Protein AF-A0A2H4VIT6-F1 (afdb_monomer_lite)

Structure (mmCIF, N/CA/C/O backbone):
data_AF-A0A2H4VIT6-F1
#
_entry.id   AF-A0A2H4VIT6-F1
#
loop_
_atom_site.group_PDB
_atom_site.id
_atom_site.type_symbol
_atom_site.label_atom_id
_atom_site.label_alt_id
_atom_site.label_comp_id
_atom_site.label_asym_id
_atom_site.label_entity_id
_atom_site.label_seq_id
_atom_site.pdbx_PDB_ins_code
_atom_site.Cartn_x
_atom_site.Cartn_y
_atom_site.Cartn_z
_atom_site.occupancy
_atom_site.B_iso_or_equiv
_atom_site.auth_seq_id
_atom_site.auth_comp_id
_atom_site.auth_asym_id
_atom_site.auth_atom_id
_atom_site.pdbx_PDB_model_num
ATOM 1 N N . MET A 1 1 ? -53.693 -27.411 54.372 1.00 51.56 1 MET A N 1
ATOM 2 C CA . MET A 1 1 ? -52.896 -26.170 54.473 1.00 51.56 1 MET A CA 1
ATOM 3 C C . MET A 1 1 ? -52.831 -25.568 53.076 1.00 51.56 1 MET A C 1
ATOM 5 O O . MET A 1 1 ? -52.203 -26.162 52.213 1.00 51.56 1 MET A O 1
ATOM 9 N N . ALA A 1 2 ? -53.595 -24.510 52.802 1.00 66.25 2 ALA A N 1
ATOM 10 C CA . ALA A 1 2 ? -53.656 -23.902 51.472 1.00 66.25 2 ALA A CA 1
ATOM 11 C C . ALA A 1 2 ? -52.523 -22.877 51.336 1.00 66.25 2 ALA A C 1
ATOM 13 O O . ALA A 1 2 ? -52.378 -22.007 52.192 1.00 66.25 2 ALA A O 1
ATOM 14 N N . ILE A 1 3 ? -51.692 -23.014 50.302 1.00 66.56 3 ILE A N 1
ATOM 15 C CA . ILE A 1 3 ? -50.608 -22.068 50.027 1.00 66.56 3 ILE A CA 1
ATOM 16 C C . ILE A 1 3 ? -51.229 -20.776 49.488 1.00 66.56 3 ILE A C 1
ATOM 18 O O . ILE A 1 3 ? -51.881 -20.780 48.446 1.00 66.56 3 ILE A O 1
ATOM 22 N N . ASP A 1 4 ? -51.023 -19.673 50.206 1.00 70.62 4 ASP A N 1
ATOM 23 C CA . ASP A 1 4 ? -51.484 -18.340 49.817 1.00 70.62 4 ASP A CA 1
ATOM 24 C C . ASP A 1 4 ? -50.581 -17.763 48.713 1.00 70.62 4 ASP A C 1
ATOM 26 O O . ASP A 1 4 ? -49.530 -17.160 48.955 1.00 70.62 4 ASP A O 1
ATOM 30 N N . THR A 1 5 ? -50.997 -17.974 47.467 1.00 72.56 5 THR A N 1
ATOM 31 C CA . THR A 1 5 ? -50.285 -17.545 46.256 1.00 72.56 5 THR A CA 1
ATOM 32 C C . THR A 1 5 ? -50.378 -16.036 45.994 1.00 72.56 5 THR A C 1
ATOM 34 O O . THR A 1 5 ? -49.563 -15.495 45.238 1.00 72.56 5 THR A O 1
ATOM 37 N N . ASN A 1 6 ? -51.304 -15.319 46.645 1.00 71.62 6 ASN A N 1
ATOM 38 C CA . ASN A 1 6 ? -51.462 -13.871 46.473 1.00 71.62 6 ASN A CA 1
ATOM 39 C C . ASN A 1 6 ? -50.322 -13.099 47.145 1.00 71.62 6 ASN A C 1
AT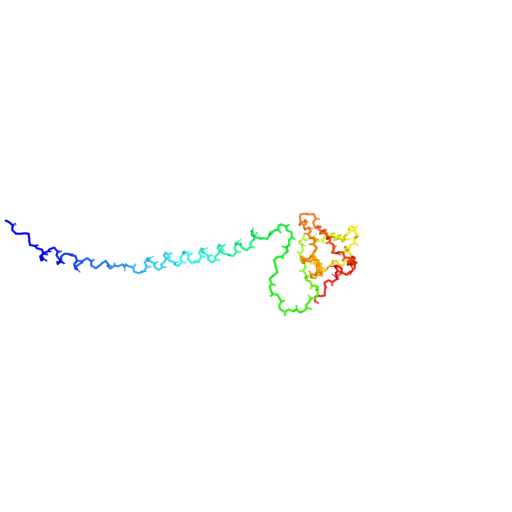OM 41 O O . ASN A 1 6 ? -49.776 -12.157 46.562 1.00 71.62 6 ASN A O 1
ATOM 45 N N . SER A 1 7 ? -49.901 -13.549 48.328 1.00 68.44 7 SER A N 1
ATOM 46 C CA . SER A 1 7 ? -48.767 -12.967 49.055 1.00 68.44 7 SER A CA 1
ATOM 47 C C . SER A 1 7 ? -47.441 -13.087 48.280 1.00 68.44 7 SER A C 1
ATOM 49 O O . SER A 1 7 ? -46.630 -12.154 48.262 1.00 68.44 7 SER A O 1
ATOM 51 N N . TYR A 1 8 ? -47.249 -14.196 47.556 1.00 68.75 8 TYR A N 1
ATOM 52 C CA . TYR A 1 8 ? -46.086 -14.427 46.696 1.00 68.75 8 TYR A CA 1
ATOM 53 C C . TYR A 1 8 ? -46.090 -13.518 45.463 1.00 68.75 8 TYR A C 1
ATOM 55 O O . TYR A 1 8 ? -45.076 -12.890 45.153 1.00 68.75 8 TYR A O 1
ATOM 63 N N . ARG A 1 9 ? -47.240 -13.367 44.794 1.00 70.75 9 ARG A N 1
ATOM 64 C CA . ARG A 1 9 ? -47.365 -12.501 43.609 1.00 70.75 9 ARG A CA 1
ATOM 65 C C . ARG A 1 9 ? -47.118 -11.023 43.937 1.00 70.75 9 ARG A C 1
ATOM 67 O O . ARG A 1 9 ? -46.504 -10.306 43.146 1.00 70.75 9 ARG A O 1
ATOM 74 N N . MET A 1 10 ? -47.538 -10.581 45.125 1.00 66.94 10 MET A N 1
ATOM 75 C CA . MET A 1 10 ? -47.322 -9.214 45.613 1.00 66.94 10 MET A CA 1
ATOM 76 C C . MET A 1 10 ? -45.828 -8.917 45.861 1.00 66.94 10 MET A C 1
ATOM 78 O O . MET A 1 10 ? -45.360 -7.823 45.541 1.00 66.94 10 MET A O 1
ATOM 82 N N . LYS A 1 11 ? -45.050 -9.901 46.348 1.00 65.25 11 LYS A N 1
ATOM 83 C CA . LYS A 1 11 ? -43.593 -9.765 46.559 1.00 65.25 11 LYS A CA 1
ATOM 84 C C . LYS A 1 11 ? -42.798 -9.638 45.256 1.00 65.25 11 LYS A C 1
ATOM 86 O O . LYS A 1 11 ? -41.815 -8.901 45.233 1.00 65.25 11 LYS A O 1
ATOM 91 N N . LEU A 1 12 ? -43.211 -10.309 44.175 1.00 66.25 12 LEU A N 1
ATOM 92 C CA . LEU A 1 12 ? -42.548 -10.169 42.869 1.00 66.25 12 LEU A CA 1
ATOM 93 C C . LEU A 1 12 ? -42.839 -8.816 42.206 1.00 66.25 12 LEU A C 1
ATOM 95 O O . LEU A 1 12 ? -41.944 -8.238 41.595 1.00 66.25 12 LEU A O 1
ATOM 99 N N . ARG A 1 13 ? -44.052 -8.272 42.367 1.00 65.44 13 ARG A N 1
ATOM 100 C CA . ARG A 1 13 ? -44.432 -6.991 41.747 1.00 65.44 13 ARG A CA 1
ATOM 101 C C . ARG A 1 13 ? -43.666 -5.788 42.316 1.00 65.44 13 ARG A C 1
ATOM 103 O O . ARG A 1 13 ? -43.440 -4.826 41.593 1.00 65.44 13 ARG A O 1
ATOM 110 N N . ASN A 1 14 ? -43.208 -5.869 43.566 1.00 61.00 14 ASN A N 1
ATOM 111 C CA . ASN A 1 14 ? -42.371 -4.838 44.194 1.00 61.00 14 ASN A CA 1
ATOM 112 C C . ASN A 1 14 ? -40.866 -4.986 43.901 1.00 61.00 14 ASN A C 1
ATOM 114 O O . ASN A 1 14 ? -40.091 -4.111 44.278 1.00 61.00 14 ASN A O 1
ATOM 118 N N . ARG A 1 15 ? -40.437 -6.050 43.206 1.00 59.31 15 ARG A N 1
ATOM 119 C CA . ARG A 1 15 ? -39.063 -6.208 42.695 1.00 59.31 15 ARG A CA 1
ATOM 120 C C . ARG A 1 15 ? -38.948 -5.742 41.244 1.00 59.31 15 ARG A C 1
ATOM 122 O O . ARG A 1 15 ? -38.305 -6.394 40.427 1.00 59.31 15 ARG A O 1
ATOM 129 N N . GLN A 1 16 ? -39.560 -4.610 40.904 1.00 61.25 16 GLN A N 1
ATOM 130 C CA . GLN A 1 16 ? -39.151 -3.902 39.695 1.00 61.25 16 GLN A CA 1
ATOM 131 C C . GLN A 1 16 ? -37.718 -3.428 39.930 1.00 61.25 16 GLN A C 1
ATOM 133 O O . GLN A 1 16 ? -37.486 -2.484 40.684 1.00 61.25 16 GLN A O 1
ATOM 138 N N . ALA A 1 17 ? -36.759 -4.158 39.363 1.00 65.38 17 ALA A N 1
ATOM 139 C CA . ALA A 1 17 ? -35.347 -3.832 39.425 1.00 65.38 17 ALA A CA 1
ATOM 140 C C . ALA A 1 17 ? -35.150 -2.451 38.790 1.00 65.38 17 ALA A C 1
ATOM 142 O O . ALA A 1 17 ? -35.119 -2.306 37.569 1.00 65.38 17 ALA A O 1
ATOM 143 N N . ARG A 1 18 ? -35.084 -1.415 39.629 1.00 69.81 18 ARG A N 1
ATOM 144 C CA . ARG A 1 18 ? -34.704 -0.071 39.207 1.00 69.81 18 ARG A CA 1
ATOM 145 C C . ARG A 1 18 ? -33.209 -0.117 38.928 1.00 69.81 18 ARG A C 1
ATOM 147 O O . ARG A 1 18 ? -32.398 -0.008 39.840 1.00 69.81 18 ARG A O 1
ATOM 154 N N . VAL A 1 19 ? -32.857 -0.386 37.677 1.00 72.56 19 VAL A N 1
ATOM 155 C CA . VAL A 1 19 ? -31.477 -0.296 37.208 1.00 72.56 19 VAL A CA 1
ATOM 156 C C . VAL A 1 19 ? -31.061 1.171 37.203 1.00 72.56 19 VAL A C 1
ATOM 158 O O . VAL A 1 19 ? -31.733 2.019 36.617 1.00 72.56 19 VAL A O 1
ATOM 161 N N . ASN A 1 20 ? -29.957 1.478 37.879 1.00 78.06 20 ASN A N 1
ATOM 162 C CA . ASN A 1 20 ? -29.367 2.807 37.827 1.00 78.06 20 ASN A CA 1
ATOM 163 C C . ASN A 1 20 ? -28.724 2.983 36.447 1.00 78.06 20 ASN A C 1
ATOM 165 O O . ASN A 1 20 ? -27.757 2.298 36.122 1.00 78.06 20 ASN A O 1
ATOM 169 N N . LEU A 1 21 ? -29.271 3.887 35.631 1.00 80.31 21 LEU A N 1
ATOM 170 C CA . LEU A 1 21 ? -28.762 4.145 34.280 1.00 80.31 21 LEU A CA 1
ATOM 171 C C . LEU A 1 21 ? -27.421 4.888 34.294 1.00 80.31 21 LEU A C 1
ATOM 173 O O . LEU A 1 21 ? -26.630 4.706 33.380 1.00 80.31 21 LEU A O 1
ATOM 177 N N . VAL A 1 22 ? -27.136 5.679 35.333 1.00 87.50 22 VAL A N 1
ATOM 178 C CA . VAL A 1 22 ? -25.910 6.494 35.406 1.00 87.50 22 VAL A CA 1
ATOM 179 C C . VAL A 1 22 ? -24.634 5.631 35.353 1.00 87.50 22 VAL A C 1
ATOM 181 O O . VAL A 1 22 ? -23.821 5.871 34.466 1.00 87.50 22 VAL A O 1
ATOM 184 N N . PRO A 1 23 ? -24.465 4.575 36.178 1.00 86.50 23 PRO A N 1
ATOM 185 C CA . PRO A 1 23 ? -23.309 3.680 36.057 1.00 86.50 23 PRO A CA 1
ATOM 186 C C . PRO A 1 23 ? -23.318 2.833 34.777 1.00 86.50 23 PRO A C 1
ATOM 188 O O . PRO A 1 23 ? -22.265 2.495 34.250 1.00 86.50 23 PRO A O 1
ATOM 191 N N . LEU A 1 24 ? -24.502 2.472 34.267 1.00 88.75 24 LEU A N 1
ATOM 192 C CA . LEU A 1 24 ? -24.630 1.655 33.056 1.00 88.75 24 LEU A CA 1
ATOM 193 C C . LEU A 1 24 ? -24.127 2.408 31.816 1.00 88.75 24 LEU A C 1
A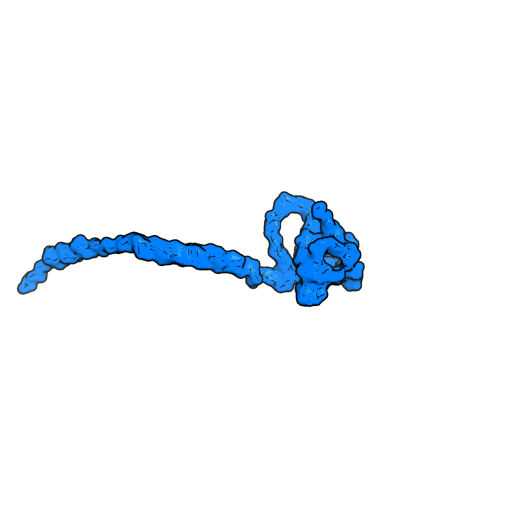TOM 195 O O . LEU A 1 24 ? -23.418 1.839 30.991 1.00 88.75 24 LEU A O 1
ATOM 199 N N . ILE A 1 25 ? -24.492 3.686 31.696 1.00 92.12 25 ILE A N 1
A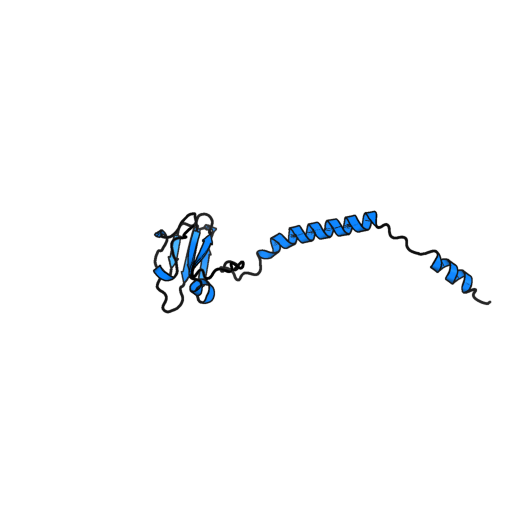TOM 200 C CA . ILE A 1 25 ? -24.073 4.545 30.586 1.00 92.12 25 ILE A CA 1
ATOM 201 C C . ILE A 1 25 ? -22.548 4.697 30.578 1.00 92.12 25 ILE A C 1
ATOM 203 O O . ILE A 1 25 ? -21.953 4.610 29.510 1.00 92.12 25 ILE A O 1
ATOM 207 N N . ASP A 1 26 ? -21.917 4.847 31.744 1.00 92.62 26 ASP A N 1
ATOM 208 C CA . ASP A 1 26 ? -20.458 4.978 31.865 1.00 92.62 26 ASP A CA 1
ATOM 209 C C . ASP A 1 26 ? -19.715 3.718 31.370 1.00 92.62 26 ASP A C 1
ATOM 211 O O . ASP A 1 26 ? -18.778 3.786 30.571 1.00 92.62 26 ASP A O 1
ATOM 215 N N . VAL A 1 27 ? -20.211 2.529 31.733 1.00 94.06 27 VAL A N 1
ATOM 216 C CA . VAL A 1 27 ? -19.660 1.249 31.249 1.00 94.06 27 VAL A CA 1
ATOM 217 C C . VAL A 1 27 ? -19.836 1.089 29.736 1.00 94.06 27 VAL A C 1
ATOM 219 O O . VAL A 1 27 ? -18.925 0.643 29.044 1.00 94.06 27 VAL A O 1
ATOM 222 N N . ILE A 1 28 ? -20.989 1.473 29.186 1.00 94.06 28 ILE A N 1
ATOM 223 C CA . ILE A 1 28 ? -21.210 1.400 27.734 1.00 94.06 28 ILE A CA 1
ATOM 224 C C . ILE A 1 28 ? -20.299 2.393 27.004 1.00 94.06 28 ILE A C 1
ATOM 226 O O . ILE A 1 28 ? -19.696 2.049 25.988 1.00 94.06 28 ILE A O 1
ATOM 230 N N . PHE A 1 29 ? -20.163 3.611 27.525 1.00 94.44 29 PHE A N 1
ATOM 231 C CA . PHE A 1 29 ? -19.353 4.659 26.913 1.00 94.44 29 PHE A CA 1
ATOM 232 C C . PHE A 1 29 ? -17.862 4.297 26.885 1.00 94.44 29 PHE A C 1
ATOM 234 O O . PHE A 1 29 ? -17.208 4.443 25.852 1.00 94.44 29 PHE A O 1
ATOM 241 N N . THR A 1 30 ? -17.342 3.739 27.979 1.00 92.38 30 THR A N 1
ATOM 242 C CA . THR A 1 30 ? -15.956 3.247 28.050 1.00 92.38 30 THR A CA 1
ATOM 243 C C . THR A 1 30 ? -15.690 2.103 27.065 1.00 92.38 30 THR A C 1
ATOM 245 O O . THR A 1 30 ? -14.657 2.115 26.394 1.00 92.38 30 THR A O 1
ATOM 248 N N . ILE A 1 31 ? -16.634 1.169 26.890 1.00 95.00 31 ILE A N 1
ATOM 249 C CA . ILE A 1 31 ? -16.532 0.102 25.877 1.00 95.00 31 ILE A CA 1
ATOM 250 C C . ILE A 1 31 ? -16.531 0.680 24.454 1.00 95.00 31 ILE A C 1
ATOM 252 O O . ILE A 1 31 ? -15.726 0.253 23.627 1.00 95.00 31 ILE A O 1
ATOM 256 N N . LEU A 1 32 ? -17.397 1.655 24.157 1.00 94.25 32 LEU A N 1
ATOM 257 C CA . LEU A 1 32 ? -17.479 2.268 22.825 1.00 94.25 32 LEU A CA 1
ATOM 258 C C . LEU A 1 32 ? -16.202 3.025 22.452 1.00 94.25 32 LEU A C 1
ATOM 260 O O . LEU A 1 32 ? -15.716 2.871 21.333 1.00 94.25 32 LEU A O 1
ATOM 264 N N . ILE A 1 33 ? -15.628 3.795 23.381 1.00 92.62 33 ILE A N 1
ATOM 265 C CA . ILE A 1 33 ? -14.336 4.459 23.159 1.00 92.62 33 ILE A CA 1
ATOM 266 C C . ILE A 1 33 ? -13.250 3.414 22.913 1.00 92.62 33 ILE A C 1
ATOM 268 O O . ILE A 1 33 ? -12.472 3.545 21.969 1.00 92.62 33 ILE A O 1
ATOM 272 N N . PHE A 1 34 ? -13.208 2.359 23.728 1.00 90.81 34 PHE A N 1
ATOM 273 C CA . PHE A 1 34 ? -12.220 1.301 23.566 1.00 90.81 34 PHE A CA 1
ATOM 274 C C . PHE A 1 34 ? -12.340 0.618 22.197 1.00 90.81 34 PHE A C 1
ATOM 276 O O . PHE A 1 34 ? -11.332 0.436 21.516 1.00 90.81 34 PHE A O 1
ATOM 283 N N . LEU A 1 35 ? -13.559 0.311 21.746 1.00 87.44 35 LEU A N 1
ATOM 284 C CA . LEU A 1 35 ? -13.815 -0.236 20.410 1.00 87.44 35 LEU A CA 1
ATOM 285 C C . LEU A 1 35 ? -13.423 0.737 19.294 1.00 87.44 35 LEU A C 1
ATOM 287 O O . LEU A 1 35 ? -12.794 0.319 18.331 1.00 87.44 35 LEU A O 1
ATOM 291 N N . MET A 1 36 ? -13.732 2.027 19.421 1.00 88.31 36 MET A N 1
ATOM 292 C CA . MET A 1 36 ? -13.352 3.037 18.427 1.00 88.31 36 MET A CA 1
ATOM 293 C C . MET A 1 36 ? -11.826 3.154 18.290 1.00 88.31 36 MET A C 1
ATOM 295 O O . MET A 1 36 ? -11.288 3.172 17.180 1.00 88.31 36 MET A O 1
ATOM 299 N N . VAL A 1 37 ? -11.119 3.195 19.422 1.00 87.94 37 VAL A N 1
ATOM 300 C CA . VAL A 1 37 ? -9.654 3.277 19.453 1.00 87.94 37 VAL A CA 1
ATOM 301 C C . VAL A 1 37 ? -9.035 1.995 18.899 1.00 87.94 37 VAL A C 1
ATOM 303 O O . VAL A 1 37 ? -8.171 2.062 18.031 1.00 87.94 37 VAL A O 1
ATOM 306 N N . THR A 1 38 ? -9.495 0.823 19.343 1.00 82.62 38 THR A N 1
ATOM 307 C CA . THR A 1 38 ? -8.947 -0.473 18.898 1.00 82.62 38 THR A CA 1
ATOM 308 C C . THR A 1 38 ? -9.294 -0.813 17.448 1.00 82.62 38 THR A C 1
ATOM 310 O O . THR A 1 38 ? -8.455 -1.377 16.748 1.00 82.62 38 THR A O 1
ATOM 313 N N . SER A 1 39 ? -10.465 -0.404 16.947 1.00 76.69 39 SER A N 1
ATOM 314 C CA . SER A 1 39 ? -10.848 -0.556 15.536 1.00 76.69 39 SER A CA 1
ATOM 315 C C . SER A 1 39 ? -9.908 0.196 14.596 1.00 76.69 39 SER A C 1
ATOM 317 O O . SER A 1 39 ? -9.706 -0.249 13.470 1.00 76.69 39 SER A O 1
ATOM 319 N N . SER A 1 40 ? -9.298 1.297 15.044 1.00 69.12 40 SER A N 1
ATOM 320 C CA . SER A 1 40 ? -8.317 2.033 14.234 1.00 69.12 40 SER A CA 1
ATOM 321 C C . SER A 1 40 ? -7.011 1.248 14.034 1.00 69.12 40 SER A C 1
ATOM 323 O O . SER A 1 40 ? -6.270 1.528 13.098 1.00 69.12 40 SER A O 1
ATOM 325 N N . PHE A 1 41 ? -6.735 0.239 14.871 1.00 63.66 41 PHE A N 1
ATOM 326 C CA . PHE A 1 41 ? -5.539 -0.607 14.766 1.00 63.66 41 PHE A CA 1
ATOM 327 C C . PHE A 1 41 ? -5.757 -1.899 13.961 1.00 63.66 41 PHE A C 1
ATOM 329 O O . PHE A 1 41 ? -4.779 -2.516 13.545 1.00 63.66 41 PHE A O 1
ATOM 336 N N . GLN A 1 42 ? -7.005 -2.315 13.713 1.00 57.81 42 GLN A N 1
ATOM 337 C CA . GLN A 1 42 ? -7.308 -3.571 13.003 1.00 57.81 42 GLN A CA 1
ATOM 338 C C . GLN A 1 42 ? -7.184 -3.482 11.472 1.00 57.81 42 GLN A C 1
ATOM 340 O O . GLN A 1 42 ? -7.190 -4.508 10.804 1.00 57.81 42 GLN A O 1
ATOM 345 N N . VAL A 1 43 ? -6.981 -2.289 10.901 1.00 55.44 43 VAL A N 1
ATOM 346 C CA . VAL A 1 43 ? -6.761 -2.109 9.448 1.00 55.44 43 VAL A CA 1
ATOM 347 C C . VAL A 1 43 ? -5.392 -2.661 8.991 1.00 55.44 43 VAL A C 1
ATOM 349 O O . VAL A 1 43 ? -5.102 -2.721 7.805 1.00 55.44 43 VAL A O 1
ATOM 352 N N . ALA A 1 44 ? -4.527 -3.104 9.909 1.00 54.91 44 ALA A N 1
ATOM 353 C CA . ALA A 1 44 ? -3.149 -3.483 9.592 1.00 54.91 44 ALA A CA 1
ATOM 354 C C . ALA A 1 44 ? -2.896 -4.993 9.387 1.00 54.91 44 ALA A C 1
ATOM 356 O O . ALA A 1 44 ? -1.729 -5.369 9.276 1.00 54.91 44 ALA A O 1
ATOM 357 N N . THR A 1 45 ? -3.907 -5.877 9.407 1.00 51.59 45 THR A N 1
ATOM 358 C CA . THR A 1 45 ? -3.638 -7.333 9.540 1.00 51.59 45 THR A CA 1
ATOM 359 C C . THR A 1 45 ? -4.197 -8.259 8.453 1.00 51.59 45 THR A C 1
ATOM 361 O O . THR A 1 45 ? -3.810 -9.421 8.452 1.00 51.59 45 THR A O 1
ATOM 364 N N . ASP A 1 46 ? -4.976 -7.775 7.479 1.00 49.28 46 ASP A N 1
ATOM 365 C CA . ASP A 1 46 ? -5.523 -8.631 6.398 1.00 49.28 46 ASP A CA 1
ATOM 366 C C . ASP A 1 46 ? -4.993 -8.323 4.985 1.00 49.28 46 ASP A C 1
ATOM 368 O O . ASP A 1 46 ? -5.494 -8.845 3.989 1.00 49.28 46 ASP A O 1
ATOM 372 N N . SER A 1 47 ? -3.917 -7.545 4.860 1.00 48.75 47 SER A N 1
ATOM 373 C CA . SER A 1 47 ? -3.210 -7.423 3.584 1.00 48.75 47 SER A CA 1
ATOM 374 C C . SER A 1 47 ? -2.151 -8.516 3.496 1.00 48.75 47 SER A C 1
ATOM 376 O O . SER A 1 47 ? -1.132 -8.470 4.188 1.00 48.75 47 SER A O 1
ATOM 378 N N . SER A 1 48 ? -2.384 -9.499 2.625 1.00 50.88 48 SER A N 1
ATOM 379 C CA . SER A 1 48 ? -1.345 -10.360 2.057 1.00 50.88 48 SER A CA 1
ATOM 380 C C . SER A 1 48 ? -0.043 -9.568 1.913 1.00 50.88 48 SER A C 1
ATOM 382 O O . SER A 1 48 ? -0.009 -8.567 1.191 1.00 50.88 48 SER A O 1
ATOM 384 N N . ALA A 1 49 ? 0.979 -9.973 2.668 1.00 52.78 49 ALA A N 1
ATOM 385 C CA . ALA A 1 49 ? 2.225 -9.242 2.846 1.00 52.78 49 ALA A CA 1
ATOM 386 C C . ALA A 1 49 ? 2.768 -8.698 1.511 1.00 52.78 49 ALA A C 1
ATOM 388 O O . ALA A 1 49 ? 3.281 -9.457 0.695 1.00 52.78 49 ALA A O 1
ATOM 389 N N . GLY A 1 50 ? 2.642 -7.383 1.296 1.00 54.88 50 GLY A N 1
ATOM 390 C CA . GLY A 1 50 ? 3.277 -6.674 0.180 1.00 54.88 50 GLY A CA 1
ATOM 391 C C . GLY A 1 50 ? 2.380 -5.743 -0.637 1.00 54.88 50 GLY A C 1
ATOM 392 O O . GLY A 1 50 ? 2.907 -4.791 -1.209 1.00 54.88 50 GLY A O 1
ATOM 393 N N . LYS A 1 51 ? 1.053 -5.944 -0.674 1.00 58.38 51 LYS A N 1
ATOM 394 C CA . LYS A 1 51 ? 0.162 -5.063 -1.455 1.00 58.38 51 LYS A CA 1
ATOM 395 C C . LYS A 1 51 ? -0.451 -3.963 -0.571 1.00 58.38 51 LYS A C 1
ATOM 397 O O . LYS A 1 51 ? -1.052 -4.297 0.449 1.00 58.38 51 LYS A O 1
ATOM 402 N N . PRO A 1 52 ? -0.286 -2.670 -0.916 1.00 57.59 52 PRO A N 1
ATOM 403 C CA . PRO A 1 52 ? -0.967 -1.587 -0.213 1.00 57.59 52 PRO A CA 1
ATOM 404 C C . PRO A 1 52 ? -2.486 -1.733 -0.372 1.00 57.59 52 PRO A C 1
ATOM 406 O O . PRO A 1 52 ? -2.967 -2.031 -1.464 1.00 57.59 52 PRO A O 1
ATOM 409 N N . ASP A 1 53 ? -3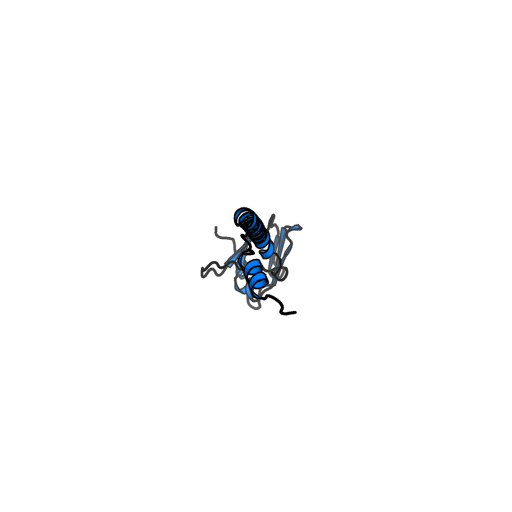.226 -1.538 0.721 1.00 50.84 53 ASP A N 1
ATOM 410 C CA . ASP A 1 53 ? -4.688 -1.583 0.717 1.00 50.84 53 ASP A CA 1
ATOM 411 C C . ASP A 1 53 ? -5.239 -0.414 -0.115 1.00 50.84 53 ASP A C 1
ATOM 413 O O . ASP A 1 53 ? -4.899 0.756 0.110 1.00 50.84 53 ASP A O 1
ATOM 417 N N . VAL A 1 54 ? -6.048 -0.748 -1.122 1.00 54.94 54 VAL A N 1
ATOM 418 C CA . VAL A 1 54 ? -6.616 0.189 -2.091 1.00 54.94 54 VAL A CA 1
ATOM 419 C C . VAL A 1 54 ? -7.732 0.965 -1.396 1.00 54.94 54 VAL A C 1
ATOM 421 O O . VAL A 1 54 ? -8.921 0.682 -1.538 1.00 54.94 54 VAL A O 1
ATOM 424 N N . SER A 1 55 ? -7.349 1.977 -0.623 1.00 46.06 55 SER A N 1
ATOM 425 C CA . SER A 1 55 ? -8.299 2.958 -0.110 1.00 46.06 55 SER A CA 1
ATOM 426 C C . SER A 1 55 ? -8.854 3.731 -1.307 1.00 46.06 55 SER A C 1
ATOM 428 O O . SER A 1 55 ? -8.153 4.510 -1.949 1.00 46.06 55 SER A O 1
ATOM 430 N N . GLN A 1 56 ? -10.111 3.422 -1.642 1.00 47.09 56 GLN A N 1
ATOM 431 C CA . GLN A 1 56 ? -10.894 3.955 -2.757 1.00 47.09 56 GLN A CA 1
ATOM 432 C C . GLN A 1 56 ? -10.603 5.438 -3.030 1.00 47.09 56 GLN A C 1
ATOM 434 O O . GLN A 1 56 ? -11.114 6.329 -2.354 1.00 47.09 56 GLN A O 1
ATOM 439 N N . SER A 1 57 ? -9.822 5.695 -4.075 1.00 45.22 57 SER A N 1
ATOM 440 C CA . SER A 1 57 ? -9.814 6.972 -4.774 1.00 45.22 57 SER A CA 1
ATOM 441 C C . SER A 1 57 ? -10.564 6.755 -6.081 1.00 45.22 57 SER A C 1
ATOM 443 O O . SER A 1 57 ? -10.077 6.060 -6.974 1.00 45.22 57 SER A O 1
ATOM 445 N N . ASN A 1 58 ? -11.776 7.305 -6.170 1.00 41.84 58 ASN A N 1
ATOM 446 C CA . ASN A 1 58 ? -12.597 7.339 -7.381 1.00 41.84 58 ASN A CA 1
ATOM 447 C C . ASN A 1 58 ? -11.978 8.293 -8.419 1.00 41.84 58 ASN A C 1
ATOM 449 O O . ASN A 1 58 ? -12.522 9.358 -8.712 1.00 41.84 58 ASN A O 1
ATOM 453 N N . GLY A 1 59 ? -10.834 7.912 -8.977 1.00 47.50 59 GLY A N 1
ATOM 454 C CA . GLY A 1 59 ? -10.203 8.572 -10.110 1.00 47.50 59 GLY A CA 1
ATOM 455 C C . GLY A 1 59 ? -9.704 7.521 -11.091 1.00 47.50 59 GLY A C 1
ATOM 456 O O . GLY A 1 59 ? -9.147 6.511 -10.677 1.00 47.50 59 GLY A O 1
ATOM 457 N N . ASN A 1 60 ? -9.877 7.761 -12.391 1.00 55.44 60 ASN A N 1
ATOM 458 C CA . ASN A 1 60 ? -9.336 6.937 -13.481 1.00 55.44 60 ASN A CA 1
ATOM 459 C C . ASN A 1 60 ? -7.796 7.052 -13.581 1.00 55.44 60 ASN A C 1
ATOM 461 O O . ASN A 1 60 ? -7.245 7.200 -14.669 1.00 55.44 60 ASN A O 1
ATOM 465 N N . SER A 1 61 ? -7.101 7.101 -12.442 1.00 62.91 61 SER A N 1
ATOM 466 C CA . SER A 1 61 ? -5.653 7.228 -12.401 1.00 62.91 61 SER A CA 1
ATOM 467 C C . SER A 1 61 ? -5.047 5.876 -12.733 1.00 62.91 61 SER A C 1
ATOM 469 O O . SER A 1 61 ? -5.188 4.920 -11.976 1.00 62.91 61 SER A O 1
ATOM 471 N N . GLU A 1 62 ? -4.356 5.799 -13.867 1.00 82.19 62 GLU A N 1
ATOM 472 C CA . GLU A 1 62 ? -3.621 4.598 -14.270 1.00 82.19 62 GLU A CA 1
ATOM 473 C C . GLU A 1 62 ? -2.458 4.278 -13.315 1.00 82.19 62 GLU A C 1
ATOM 475 O O . GLU A 1 62 ? -1.956 3.156 -13.332 1.00 82.19 62 GLU A O 1
ATOM 480 N N . TYR A 1 63 ? -2.062 5.226 -12.455 1.00 87.69 63 TYR A N 1
ATOM 481 C CA . TYR A 1 63 ? -0.963 5.092 -11.500 1.00 87.69 63 TYR A CA 1
ATOM 482 C C . TYR A 1 63 ? -1.395 5.444 -10.070 1.00 87.69 63 TYR A C 1
ATOM 484 O O . TYR A 1 63 ? -2.067 6.453 -9.839 1.00 87.69 63 TYR A O 1
ATOM 492 N N . TYR A 1 64 ? -0.951 4.639 -9.105 1.00 87.25 64 TYR A N 1
ATOM 493 C CA . TYR A 1 64 ? -1.128 4.855 -7.669 1.00 87.25 64 TYR A CA 1
ATOM 494 C C . TYR A 1 64 ? 0.198 5.181 -6.996 1.00 87.25 64 TYR A C 1
ATOM 496 O O . TYR A 1 64 ? 1.226 4.576 -7.283 1.00 87.25 64 TYR A O 1
ATOM 504 N N . LEU A 1 65 ? 0.170 6.124 -6.062 1.00 89.12 65 LEU A N 1
ATOM 505 C CA . LEU A 1 65 ? 1.348 6.555 -5.323 1.00 89.12 65 LEU A CA 1
ATOM 506 C C . LEU A 1 65 ? 1.604 5.604 -4.146 1.00 89.12 65 LEU A C 1
ATOM 508 O O . LEU A 1 65 ? 0.751 5.450 -3.274 1.00 89.12 65 LEU A O 1
ATOM 512 N N . ILE A 1 66 ? 2.784 4.982 -4.115 1.00 88.06 66 ILE A N 1
ATOM 513 C CA . ILE A 1 66 ? 3.220 4.079 -3.045 1.00 88.06 66 ILE A CA 1
ATOM 514 C C . ILE A 1 66 ? 4.315 4.777 -2.228 1.00 88.06 66 ILE A C 1
ATOM 516 O O . ILE A 1 66 ? 5.462 4.860 -2.683 1.00 88.06 66 ILE A O 1
ATOM 520 N N . PRO A 1 67 ? 3.994 5.301 -1.033 1.00 89.38 67 PRO A N 1
ATOM 521 C CA . PRO A 1 67 ? 4.987 5.878 -0.141 1.00 89.38 67 PRO A CA 1
ATOM 522 C C . PRO A 1 67 ? 5.723 4.780 0.637 1.00 89.38 67 PRO A C 1
ATOM 524 O O . PRO A 1 67 ? 5.108 3.867 1.187 1.00 89.38 67 PRO A O 1
ATOM 527 N N . VAL A 1 68 ? 7.047 4.897 0.744 1.00 87.88 68 VAL A N 1
ATOM 528 C CA . VAL A 1 68 ? 7.877 4.034 1.596 1.00 87.88 68 VAL A CA 1
ATOM 529 C C . VAL A 1 68 ? 8.866 4.905 2.356 1.00 87.88 68 VAL A C 1
ATOM 531 O O . VAL A 1 68 ? 9.635 5.660 1.769 1.00 87.88 68 VAL A O 1
ATOM 534 N N . ALA A 1 69 ? 8.860 4.808 3.686 1.00 87.56 69 ALA A N 1
ATOM 535 C CA . ALA A 1 69 ? 9.747 5.603 4.526 1.00 87.56 69 ALA A CA 1
ATOM 536 C C . ALA A 1 69 ? 11.219 5.353 4.153 1.00 87.56 69 ALA A C 1
ATOM 538 O O . ALA A 1 69 ? 11.706 4.229 4.242 1.00 87.56 69 ALA A O 1
ATOM 539 N N . GLY A 1 70 ? 11.922 6.407 3.728 1.00 88.25 70 GLY A N 1
ATOM 540 C CA . GLY A 1 70 ? 13.326 6.309 3.331 1.00 88.25 70 GLY A CA 1
ATOM 541 C C . GLY A 1 70 ? 13.562 5.503 2.052 1.00 88.25 70 GLY A C 1
ATOM 542 O O . GLY A 1 70 ? 14.616 4.880 1.937 1.00 88.25 70 GLY A O 1
ATOM 543 N N . LEU A 1 71 ? 12.605 5.499 1.115 1.00 92.44 71 LEU A N 1
ATOM 544 C CA . LEU A 1 71 ? 12.748 4.860 -0.193 1.00 92.44 71 LEU A CA 1
ATOM 545 C C . LEU A 1 71 ? 13.993 5.374 -0.930 1.00 92.44 71 LEU A C 1
ATOM 547 O O . LEU A 1 71 ? 14.121 6.568 -1.200 1.00 92.44 71 LEU A O 1
ATOM 551 N N . LYS A 1 72 ? 14.898 4.452 -1.256 1.00 93.38 72 LYS A N 1
ATOM 552 C CA . LYS A 1 72 ? 16.165 4.707 -1.952 1.00 93.38 72 LYS A CA 1
ATOM 553 C C . LYS A 1 72 ? 16.262 3.957 -3.263 1.00 93.38 72 LYS A C 1
ATOM 555 O O . LYS A 1 72 ? 16.841 4.482 -4.206 1.00 93.38 72 LYS A O 1
ATOM 560 N N . THR A 1 73 ? 15.736 2.734 -3.298 1.00 94.81 73 THR A N 1
ATOM 561 C CA . THR A 1 73 ? 15.899 1.851 -4.448 1.00 94.81 73 THR A CA 1
ATOM 562 C C . THR A 1 73 ? 14.563 1.299 -4.903 1.00 94.81 73 THR A C 1
ATOM 564 O O . THR A 1 73 ? 13.822 0.729 -4.104 1.00 94.81 73 THR A O 1
ATOM 567 N N . VAL A 1 74 ? 14.275 1.437 -6.193 1.00 94.56 74 VAL A N 1
ATOM 568 C CA . VAL A 1 74 ? 13.129 0.805 -6.849 1.00 94.56 74 VAL A CA 1
ATOM 569 C C . VAL A 1 74 ? 13.659 -0.014 -8.011 1.00 94.56 74 VAL A C 1
ATOM 571 O O . VAL A 1 74 ? 14.328 0.525 -8.885 1.00 94.56 74 VAL A O 1
ATOM 574 N N . THR A 1 75 ? 13.352 -1.306 -8.040 1.00 95.62 75 THR A N 1
ATOM 575 C CA . THR A 1 75 ? 13.675 -2.172 -9.176 1.00 95.62 75 THR A CA 1
ATOM 576 C C . THR A 1 75 ? 12.407 -2.728 -9.799 1.00 95.62 75 THR A C 1
ATOM 578 O O . THR A 1 75 ? 11.510 -3.170 -9.088 1.00 95.62 75 THR A O 1
ATOM 581 N N . VAL A 1 76 ? 12.335 -2.734 -11.129 1.00 94.94 76 VAL A N 1
ATOM 582 C CA . VAL A 1 76 ? 11.225 -3.312 -11.893 1.00 94.94 76 VAL A CA 1
ATOM 583 C C . VAL A 1 76 ? 11.773 -4.371 -12.836 1.00 94.94 76 VAL A C 1
ATOM 585 O O . VAL A 1 76 ? 12.580 -4.062 -13.710 1.00 94.94 76 VAL A O 1
ATOM 588 N N . ASN A 1 77 ? 11.360 -5.629 -12.670 1.00 93.94 77 ASN A N 1
ATOM 589 C CA . ASN A 1 77 ? 11.875 -6.765 -13.446 1.00 93.94 77 ASN A CA 1
ATOM 590 C C . ASN A 1 77 ? 13.422 -6.829 -13.462 1.00 93.94 77 ASN A C 1
ATOM 592 O O . ASN A 1 77 ? 14.028 -7.227 -14.454 1.00 93.94 77 ASN A O 1
ATOM 596 N N . GLY A 1 78 ? 14.064 -6.399 -12.369 1.00 92.06 78 GLY A N 1
ATOM 597 C CA . GLY A 1 78 ? 15.525 -6.326 -12.237 1.00 92.06 78 GLY A CA 1
ATOM 598 C C . GLY A 1 78 ? 16.184 -5.062 -12.808 1.00 92.06 78 GLY A C 1
ATOM 599 O O . GLY A 1 78 ? 17.387 -4.895 -12.632 1.00 92.06 78 GLY A O 1
ATOM 600 N N . VAL A 1 79 ? 15.428 -4.161 -13.442 1.00 94.44 79 VAL A N 1
ATOM 601 C CA . VAL A 1 79 ? 15.922 -2.867 -13.938 1.00 94.44 79 VAL A CA 1
ATOM 602 C C . VAL A 1 79 ? 15.776 -1.806 -12.853 1.00 94.44 79 VAL A C 1
ATOM 604 O O . VAL A 1 79 ? 14.727 -1.713 -12.219 1.00 94.44 79 VAL A O 1
ATOM 607 N N . ASP A 1 80 ? 16.819 -1.010 -12.633 1.00 95.12 80 ASP A N 1
ATOM 608 C CA . ASP A 1 80 ? 16.787 0.095 -11.675 1.00 95.12 80 ASP A CA 1
ATOM 609 C C . ASP A 1 80 ? 15.914 1.251 -12.189 1.00 95.12 80 ASP A C 1
ATOM 611 O O . ASP A 1 80 ? 16.133 1.765 -13.283 1.00 95.12 80 ASP A O 1
ATOM 615 N N . MET A 1 81 ? 14.930 1.645 -11.384 1.00 94.12 81 MET A N 1
ATOM 616 C CA . MET A 1 81 ? 13.988 2.747 -11.623 1.00 94.12 81 MET A CA 1
ATOM 617 C C . MET A 1 81 ? 14.039 3.773 -10.481 1.00 94.12 81 MET A C 1
ATOM 619 O O . MET A 1 81 ? 13.114 4.556 -10.261 1.00 94.12 81 MET A O 1
ATOM 623 N N . SER A 1 82 ? 15.133 3.782 -9.717 1.00 93.56 82 SER A N 1
ATOM 624 C CA . SER A 1 82 ? 15.299 4.673 -8.565 1.00 93.56 82 SER A CA 1
ATOM 625 C C . SER A 1 82 ? 15.323 6.160 -8.939 1.00 93.56 82 SER A C 1
ATOM 627 O O . SER A 1 82 ? 15.049 7.009 -8.092 1.00 93.56 82 SER A O 1
ATOM 629 N N . SER A 1 83 ? 15.598 6.497 -10.204 1.00 93.25 83 SER A N 1
ATOM 630 C CA . SER A 1 83 ? 15.516 7.870 -10.726 1.00 93.25 83 SER A CA 1
ATOM 631 C C . SER A 1 83 ? 14.126 8.488 -10.605 1.00 93.25 83 SER A C 1
ATOM 633 O O . SER A 1 83 ? 14.007 9.718 -10.532 1.00 93.25 83 SER A O 1
ATOM 635 N N . ASP A 1 84 ? 13.092 7.651 -10.554 1.00 91.56 84 ASP A N 1
ATOM 636 C CA . ASP A 1 84 ? 11.700 8.087 -10.624 1.00 91.56 84 ASP A CA 1
ATOM 637 C C . ASP A 1 84 ? 11.099 8.321 -9.233 1.00 91.56 84 ASP A C 1
ATOM 639 O O . ASP A 1 84 ? 9.991 8.841 -9.098 1.00 91.56 84 ASP A O 1
ATOM 643 N N . ILE A 1 85 ? 11.865 8.024 -8.178 1.00 92.62 85 ILE A N 1
ATOM 644 C CA . ILE A 1 85 ? 11.478 8.270 -6.790 1.00 92.62 85 ILE A CA 1
ATOM 645 C C . ILE A 1 85 ? 11.354 9.780 -6.545 1.00 92.62 85 ILE A C 1
ATOM 647 O O . ILE A 1 85 ? 12.282 10.556 -6.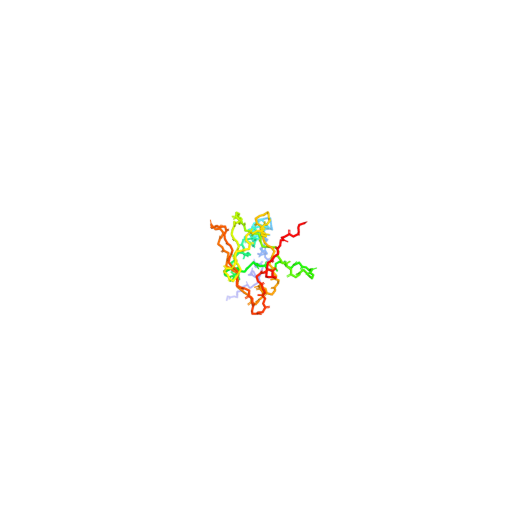799 1.00 92.62 85 ILE A O 1
ATOM 651 N N . ARG A 1 86 ? 10.229 10.212 -5.968 1.00 92.44 86 ARG A N 1
ATOM 652 C CA . ARG A 1 86 ? 10.028 11.584 -5.475 1.00 92.44 86 ARG A CA 1
ATOM 653 C C . ARG A 1 86 ? 9.397 11.547 -4.096 1.00 92.44 86 ARG A C 1
ATOM 655 O O . ARG A 1 86 ? 8.471 10.784 -3.860 1.00 92.44 86 ARG A O 1
ATOM 662 N N . ASN A 1 87 ? 9.901 12.371 -3.177 1.00 88.81 87 ASN A N 1
ATOM 663 C CA . ASN A 1 87 ? 9.367 12.495 -1.814 1.00 88.81 87 ASN A CA 1
ATOM 664 C C . ASN A 1 87 ? 9.214 11.149 -1.075 1.00 88.81 87 ASN A C 1
ATOM 666 O O . ASN A 1 87 ? 8.254 10.942 -0.342 1.00 88.81 87 ASN A O 1
ATOM 670 N N . SER A 1 88 ? 10.170 10.230 -1.254 1.00 89.44 88 SER A N 1
ATOM 671 C CA . SER A 1 88 ? 10.111 8.859 -0.712 1.00 89.44 88 SER A CA 1
ATOM 672 C C . SER A 1 88 ? 8.906 8.034 -1.200 1.00 89.44 88 SER A C 1
ATOM 674 O O . SER A 1 88 ? 8.424 7.145 -0.501 1.00 89.44 88 SER A O 1
ATOM 676 N N . ALA A 1 89 ? 8.412 8.324 -2.401 1.00 90.19 89 ALA A N 1
ATOM 677 C CA . ALA A 1 89 ? 7.327 7.601 -3.040 1.00 90.19 89 ALA A CA 1
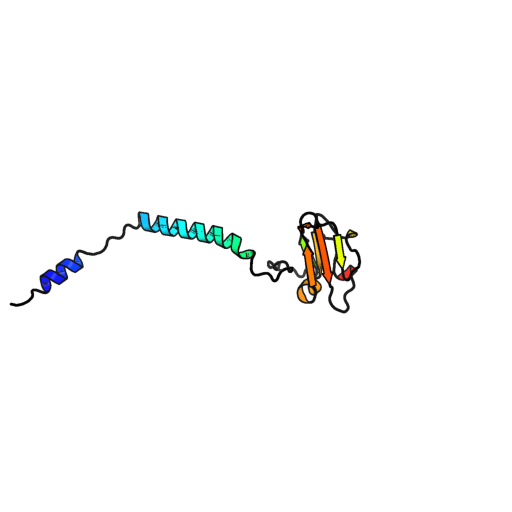ATOM 678 C C . ALA A 1 89 ? 7.623 7.332 -4.520 1.00 90.19 89 ALA A C 1
ATOM 680 O O . ALA A 1 89 ? 8.451 8.002 -5.143 1.00 90.19 89 ALA A O 1
ATOM 681 N N . ILE A 1 90 ? 6.918 6.350 -5.072 1.00 92.25 90 ILE A N 1
ATOM 682 C CA . ILE A 1 90 ? 6.941 5.979 -6.490 1.00 92.25 90 ILE A CA 1
ATOM 683 C C . ILE A 1 90 ? 5.496 5.797 -6.965 1.00 92.25 90 ILE A C 1
ATOM 685 O O . ILE A 1 90 ? 4.660 5.314 -6.198 1.00 92.25 90 ILE A O 1
ATOM 689 N N . ALA A 1 91 ? 5.175 6.202 -8.195 1.00 92.00 91 ALA A N 1
ATOM 690 C CA . ALA A 1 91 ? 3.864 5.929 -8.771 1.00 92.00 91 ALA A CA 1
ATOM 691 C C . ALA A 1 91 ? 3.914 4.584 -9.507 1.00 92.00 91 ALA A C 1
ATOM 693 O O . ALA A 1 91 ? 4.794 4.374 -10.335 1.00 92.00 91 ALA A O 1
ATOM 694 N N . VAL A 1 92 ? 2.997 3.670 -9.203 1.00 91.75 92 VAL A N 1
ATOM 695 C CA . VAL A 1 92 ? 2.948 2.309 -9.752 1.00 91.75 92 VAL A CA 1
ATOM 696 C C . VAL A 1 92 ? 1.658 2.116 -10.531 1.00 91.75 92 VAL A C 1
ATOM 698 O O . VAL A 1 92 ? 0.582 2.486 -10.063 1.00 91.75 92 VAL A O 1
ATOM 701 N N . HIS A 1 93 ? 1.761 1.539 -11.723 1.00 91.62 93 HIS A N 1
ATOM 702 C CA . HIS A 1 93 ? 0.615 1.327 -12.598 1.00 91.62 93 HIS A CA 1
ATOM 703 C C . HIS A 1 93 ? -0.387 0.337 -11.978 1.00 91.62 93 HIS A C 1
ATOM 705 O O . HIS A 1 93 ? 0.005 -0.701 -11.448 1.00 91.62 93 HIS A O 1
ATOM 711 N N . THR A 1 94 ? -1.689 0.604 -12.113 1.00 89.44 94 THR A N 1
ATOM 712 C CA . THR A 1 94 ? -2.789 -0.256 -11.623 1.00 89.44 94 THR A CA 1
ATOM 713 C C . THR A 1 94 ? -2.618 -1.736 -11.972 1.00 89.44 94 THR A C 1
ATOM 715 O O . THR A 1 94 ? -2.653 -2.588 -11.095 1.00 89.44 94 THR A O 1
ATOM 718 N N . ARG A 1 95 ? -2.299 -2.051 -13.232 1.00 89.94 95 ARG A N 1
ATOM 719 C CA . ARG A 1 95 ? -2.079 -3.431 -13.688 1.00 89.94 95 ARG A CA 1
ATOM 720 C C . ARG A 1 95 ? -0.947 -4.154 -12.959 1.00 89.94 95 ARG A C 1
ATOM 722 O O . ARG A 1 95 ? -0.986 -5.372 -12.855 1.00 89.94 95 ARG A O 1
ATOM 729 N N . VAL A 1 96 ? 0.060 -3.442 -12.459 1.00 90.69 96 VAL A N 1
ATOM 730 C CA . VAL A 1 96 ? 1.122 -4.042 -11.633 1.00 90.69 96 VAL A CA 1
ATOM 731 C C . VAL A 1 96 ? 0.584 -4.412 -10.254 1.00 90.69 96 VAL A C 1
ATOM 733 O O . VAL A 1 96 ? 0.973 -5.430 -9.693 1.00 90.69 96 VAL A O 1
ATOM 736 N N . ILE A 1 97 ? -0.332 -3.611 -9.714 1.00 87.75 97 ILE A N 1
ATOM 737 C CA . ILE A 1 97 ? -0.994 -3.889 -8.436 1.00 87.75 97 ILE A CA 1
ATOM 738 C C . ILE A 1 97 ? -1.931 -5.093 -8.584 1.00 87.75 97 ILE A C 1
ATOM 740 O O . ILE A 1 97 ? -1.936 -5.973 -7.721 1.00 87.75 97 ILE A O 1
ATOM 744 N N . ASP A 1 98 ? -2.660 -5.170 -9.697 1.00 86.69 98 ASP A N 1
ATOM 745 C CA . ASP A 1 98 ? -3.647 -6.221 -9.947 1.00 86.69 98 ASP A CA 1
ATOM 746 C C . ASP A 1 98 ? -2.993 -7.551 -10.356 1.00 86.69 98 ASP A C 1
ATOM 748 O O . ASP A 1 98 ? -3.200 -8.580 -9.712 1.00 86.69 98 ASP A O 1
ATOM 752 N N . GLU A 1 99 ? -2.166 -7.527 -11.404 1.00 89.19 99 GLU A N 1
ATOM 753 C CA . GLU A 1 99 ? -1.614 -8.717 -12.074 1.00 89.19 99 GLU A CA 1
ATOM 754 C C . GLU A 1 99 ? -0.146 -8.993 -11.705 1.00 89.19 99 GLU A C 1
ATOM 756 O O . GLU A 1 99 ? 0.365 -10.080 -11.975 1.00 89.19 99 GLU A O 1
ATOM 761 N N . GLY A 1 100 ? 0.549 -8.008 -11.134 1.00 87.88 100 GLY A N 1
ATOM 762 C CA . GLY A 1 100 ? 1.964 -8.095 -10.783 1.00 87.88 100 GLY A CA 1
ATOM 763 C C . GLY A 1 100 ? 2.227 -8.436 -9.315 1.00 87.88 100 GLY A C 1
ATOM 764 O O . GLY A 1 100 ? 1.324 -8.714 -8.512 1.00 87.88 100 GLY A O 1
ATOM 765 N N . GLU A 1 101 ? 3.512 -8.386 -8.970 1.00 90.56 101 GLU A N 1
ATOM 766 C CA . GLU A 1 101 ? 4.023 -8.582 -7.614 1.00 90.56 101 GLU A CA 1
ATOM 767 C C . GLU A 1 101 ? 4.790 -7.338 -7.158 1.00 90.56 101 GLU A C 1
ATOM 769 O O . GLU A 1 101 ? 5.565 -6.750 -7.914 1.00 90.56 101 GLU A O 1
ATOM 774 N N . ILE A 1 102 ? 4.565 -6.927 -5.910 1.00 91.19 102 ILE A N 1
ATOM 775 C CA . ILE A 1 102 ? 5.242 -5.788 -5.291 1.00 91.19 102 ILE A CA 1
ATOM 776 C C . ILE A 1 102 ? 5.772 -6.255 -3.940 1.00 91.19 102 ILE A C 1
ATOM 778 O O . ILE A 1 102 ? 5.009 -6.624 -3.048 1.00 91.19 102 ILE A O 1
ATOM 782 N N . ILE A 1 103 ? 7.091 -6.227 -3.793 1.00 91.31 103 ILE A N 1
ATOM 783 C CA . ILE A 1 103 ? 7.793 -6.577 -2.564 1.00 91.31 103 ILE A CA 1
ATOM 784 C C . ILE A 1 103 ? 8.371 -5.294 -1.983 1.00 91.31 103 ILE A C 1
ATOM 786 O O . ILE A 1 103 ? 9.294 -4.697 -2.537 1.00 91.31 103 ILE A O 1
ATOM 790 N N . ILE A 1 104 ? 7.838 -4.884 -0.837 1.00 90.88 104 ILE A N 1
ATOM 791 C CA . ILE A 1 104 ? 8.286 -3.693 -0.119 1.00 90.88 104 ILE A CA 1
ATOM 792 C C . ILE A 1 104 ? 9.160 -4.137 1.054 1.00 90.88 104 ILE A C 1
ATOM 794 O O . ILE A 1 104 ? 8.726 -4.920 1.901 1.00 90.88 104 ILE A O 1
ATOM 798 N N . LYS A 1 105 ? 10.384 -3.608 1.137 1.00 91.12 105 LYS A N 1
ATOM 799 C CA . LYS A 1 105 ? 11.298 -3.793 2.274 1.00 91.12 105 LYS A CA 1
ATOM 800 C C . LYS A 1 105 ? 11.562 -2.437 2.936 1.00 91.12 105 LYS A C 1
ATOM 802 O O . LYS A 1 105 ? 12.557 -1.779 2.623 1.00 91.12 105 LYS A O 1
ATOM 807 N N . PRO A 1 106 ? 10.702 -2.007 3.881 1.00 86.88 106 PRO A N 1
ATOM 808 C CA . PRO A 1 106 ? 10.797 -0.677 4.485 1.00 86.88 106 PRO A CA 1
ATOM 809 C C . PRO A 1 106 ? 12.104 -0.448 5.249 1.00 86.88 106 PRO A C 1
ATOM 811 O O . PRO A 1 106 ? 12.636 0.653 5.236 1.00 86.88 106 PRO A O 1
ATOM 814 N N . LYS A 1 107 ? 12.651 -1.493 5.888 1.00 89.06 107 LYS A N 1
ATOM 815 C CA . LYS A 1 107 ? 13.909 -1.407 6.651 1.00 89.06 107 LYS A CA 1
ATOM 816 C C . LYS A 1 107 ? 15.108 -1.043 5.775 1.00 89.06 107 LYS A C 1
ATOM 818 O O . LYS A 1 107 ? 15.987 -0.316 6.224 1.00 89.06 107 LYS A O 1
ATOM 823 N N . ASP A 1 108 ? 15.106 -1.528 4.537 1.00 90.06 108 ASP A N 1
ATOM 824 C CA . ASP A 1 108 ? 16.185 -1.308 3.575 1.00 90.06 108 ASP A CA 1
ATOM 825 C C . ASP A 1 108 ? 15.896 -0.105 2.660 1.00 90.06 108 ASP A C 1
ATOM 827 O O . ASP A 1 108 ? 16.766 0.325 1.906 1.00 90.06 108 ASP A O 1
ATOM 831 N N . GLY A 1 109 ? 14.675 0.444 2.713 1.00 90.50 109 GLY A N 1
ATOM 832 C CA . GLY A 1 109 ? 14.219 1.491 1.803 1.00 90.50 109 GLY A CA 1
ATOM 833 C C . GLY A 1 109 ? 14.153 1.008 0.355 1.00 90.50 109 GLY A C 1
ATOM 834 O O . GLY A 1 109 ? 14.497 1.764 -0.553 1.00 90.50 109 GLY A O 1
ATOM 835 N N . THR A 1 110 ? 13.772 -0.254 0.132 1.00 92.75 110 THR A N 1
ATOM 836 C CA . THR A 1 110 ? 13.755 -0.853 -1.210 1.00 92.75 110 THR A CA 1
ATOM 837 C C . THR A 1 110 ? 12.369 -1.354 -1.604 1.00 92.75 110 THR A C 1
ATOM 839 O O . THR A 1 110 ? 11.620 -1.876 -0.773 1.00 92.75 110 THR A O 1
ATOM 842 N N . ILE A 1 111 ? 12.032 -1.187 -2.882 1.00 93.19 111 ILE A N 1
ATOM 843 C CA . ILE A 1 111 ? 10.852 -1.776 -3.515 1.00 93.19 111 ILE A CA 1
ATOM 844 C C . ILE A 1 111 ? 11.330 -2.603 -4.706 1.00 93.19 111 ILE A C 1
ATOM 846 O O . ILE A 1 111 ? 12.098 -2.127 -5.540 1.00 93.19 111 ILE A O 1
ATOM 850 N N . THR A 1 112 ? 10.854 -3.838 -4.792 1.00 94.56 112 THR A N 1
ATOM 851 C CA . THR A 1 112 ? 11.049 -4.707 -5.951 1.00 94.56 112 THR A CA 1
ATOM 852 C C . THR A 1 112 ? 9.695 -5.000 -6.570 1.00 94.56 112 THR A C 1
ATOM 854 O O . THR A 1 112 ? 8.783 -5.461 -5.890 1.00 94.56 112 THR A O 1
ATOM 857 N N . ILE A 1 113 ? 9.567 -4.704 -7.855 1.00 94.25 113 ILE A N 1
ATOM 858 C CA . ILE A 1 113 ? 8.340 -4.826 -8.629 1.00 94.25 113 ILE A CA 1
ATOM 859 C C . ILE A 1 113 ? 8.563 -5.863 -9.720 1.00 94.25 113 ILE A C 1
ATOM 861 O O . ILE A 1 113 ? 9.533 -5.793 -10.479 1.00 94.25 113 ILE A O 1
ATOM 865 N N . THR A 1 114 ? 7.618 -6.784 -9.841 1.00 94.69 114 THR A N 1
ATOM 866 C CA . THR A 1 114 ? 7.501 -7.681 -10.983 1.00 94.69 114 THR A CA 1
ATOM 867 C C . THR A 1 114 ? 6.269 -7.278 -11.776 1.00 94.69 114 THR A C 1
ATOM 869 O O . THR A 1 114 ? 5.134 -7.450 -11.328 1.00 94.69 114 THR A O 1
ATOM 872 N N . ALA A 1 115 ? 6.499 -6.691 -12.949 1.00 92.69 115 ALA A N 1
ATOM 873 C CA . ALA A 1 115 ? 5.440 -6.238 -13.839 1.00 92.69 115 ALA A CA 1
ATOM 874 C C . ALA A 1 115 ? 4.828 -7.421 -14.619 1.00 92.69 115 ALA A C 1
ATOM 876 O O . ALA A 1 115 ? 5.539 -8.384 -14.926 1.00 92.69 115 ALA A O 1
ATOM 877 N N . PRO A 1 116 ? 3.535 -7.352 -14.985 1.00 91.69 116 PRO A N 1
ATOM 878 C CA . PRO A 1 116 ? 2.868 -8.399 -15.753 1.00 91.69 116 PRO A CA 1
ATOM 879 C C . PRO A 1 116 ? 3.424 -8.526 -17.179 1.00 91.69 116 PRO A C 1
ATOM 881 O O . PRO A 1 116 ? 4.070 -7.620 -17.718 1.00 91.69 116 PRO A O 1
ATOM 884 N N . ALA A 1 117 ? 3.142 -9.663 -17.821 1.00 88.19 117 ALA A N 1
ATOM 885 C CA . ALA A 1 117 ? 3.614 -9.947 -19.173 1.00 88.19 117 ALA A CA 1
ATOM 886 C C . ALA A 1 117 ? 3.182 -8.856 -20.176 1.00 88.19 117 ALA A C 1
ATOM 888 O O . ALA A 1 117 ? 2.019 -8.452 -20.229 1.00 88.19 117 ALA A O 1
ATOM 889 N N . GLY A 1 118 ? 4.132 -8.380 -20.988 1.00 87.25 118 GLY A N 1
ATOM 890 C CA . GLY A 1 118 ? 3.895 -7.342 -21.998 1.00 87.25 118 GLY A CA 1
ATOM 891 C C . GLY A 1 118 ? 3.921 -5.897 -21.481 1.00 87.25 118 GLY A C 1
ATOM 892 O O . GLY A 1 118 ? 3.627 -4.983 -22.251 1.00 87.25 118 GLY A O 1
ATOM 893 N N . MET A 1 119 ? 4.275 -5.663 -20.212 1.00 90.12 119 MET A N 1
ATOM 894 C CA . MET A 1 119 ? 4.502 -4.324 -19.658 1.00 90.12 119 MET A CA 1
ATOM 895 C C . MET A 1 119 ? 6.003 -4.024 -19.541 1.00 90.12 119 MET A C 1
ATOM 897 O O . MET A 1 119 ? 6.759 -4.817 -18.981 1.00 90.12 119 MET A O 1
ATOM 901 N N . SER A 1 120 ? 6.441 -2.876 -20.068 1.00 92.75 120 SER A N 1
ATOM 902 C CA . SER A 1 120 ? 7.824 -2.414 -19.910 1.00 92.75 120 SER A CA 1
ATOM 903 C C . SER A 1 120 ? 8.067 -1.849 -18.502 1.00 92.75 120 SER A C 1
ATOM 905 O O . SER A 1 120 ? 7.132 -1.327 -17.888 1.00 92.75 120 SER A O 1
ATOM 907 N N . PRO A 1 121 ? 9.314 -1.894 -17.994 1.00 90.50 121 PRO A N 1
ATOM 908 C CA . PRO A 1 121 ? 9.673 -1.297 -16.707 1.00 90.50 121 PRO A CA 1
ATOM 909 C C . PRO A 1 121 ? 9.265 0.177 -16.566 1.00 90.50 121 PRO A C 1
ATOM 911 O O . PRO A 1 121 ? 8.674 0.556 -15.564 1.00 90.50 121 PRO A O 1
ATOM 914 N N . GLU A 1 122 ? 9.474 0.968 -17.619 1.00 90.62 122 GLU A N 1
ATOM 915 C CA . GLU A 1 122 ? 9.139 2.402 -17.700 1.00 90.62 122 GLU A CA 1
ATOM 916 C C . GLU A 1 122 ? 7.629 2.686 -17.685 1.00 90.62 122 GLU A C 1
ATOM 918 O O . GLU A 1 122 ? 7.206 3.806 -17.429 1.00 90.62 122 GLU A O 1
ATOM 923 N N . LYS A 1 123 ? 6.802 1.688 -18.022 1.00 91.38 123 LYS A N 1
ATOM 924 C CA . LYS A 1 123 ? 5.338 1.791 -17.951 1.00 91.38 123 LYS A CA 1
ATOM 925 C C . LYS A 1 123 ? 4.801 1.284 -16.614 1.00 91.38 123 LYS A C 1
ATOM 927 O O . LYS A 1 123 ? 3.710 1.659 -16.202 1.00 91.38 123 LYS A O 1
ATOM 932 N N . ALA A 1 124 ? 5.534 0.399 -15.948 1.00 90.25 124 ALA A N 1
ATOM 933 C CA . ALA A 1 124 ? 5.133 -0.156 -14.663 1.00 90.25 124 ALA A CA 1
ATOM 934 C C . ALA A 1 124 ? 5.231 0.875 -13.533 1.00 90.25 124 ALA A C 1
ATOM 936 O O . ALA A 1 124 ? 4.439 0.826 -12.589 1.00 90.25 124 ALA A O 1
ATOM 937 N N . VAL A 1 125 ? 6.183 1.804 -13.638 1.00 92.12 125 VAL A N 1
ATOM 938 C CA . VAL A 1 125 ? 6.392 2.886 -12.676 1.00 92.12 125 VAL A CA 1
ATOM 939 C C . VAL A 1 125 ? 6.481 4.234 -13.372 1.00 92.12 125 VAL A C 1
ATOM 941 O O . VAL A 1 125 ? 6.808 4.313 -14.548 1.00 92.12 125 VAL A O 1
ATOM 944 N N . SER A 1 126 ? 6.161 5.293 -12.641 1.00 90.94 126 SER A N 1
ATOM 945 C CA . SER A 1 126 ? 6.261 6.665 -13.116 1.00 90.94 126 SER A CA 1
ATOM 946 C C . SER A 1 126 ? 6.665 7.596 -11.978 1.00 90.94 126 SER A C 1
ATOM 948 O O . SER A 1 126 ? 6.531 7.277 -10.789 1.00 90.94 126 SER A O 1
ATOM 950 N N . ILE A 1 127 ? 7.140 8.778 -12.358 1.00 88.38 127 ILE A N 1
ATOM 951 C CA . ILE A 1 127 ? 7.447 9.863 -11.434 1.00 88.38 127 ILE A CA 1
ATOM 952 C C . ILE A 1 127 ? 6.129 10.335 -10.800 1.00 88.38 127 ILE A C 1
ATOM 954 O O . ILE A 1 127 ? 5.228 10.750 -11.538 1.00 88.38 127 ILE A O 1
ATOM 958 N N . PRO A 1 128 ? 6.002 10.326 -9.458 1.00 83.25 128 PRO A N 1
ATOM 959 C CA . PRO A 1 128 ? 4.836 10.875 -8.779 1.00 83.25 128 PRO A CA 1
ATOM 960 C C . PRO A 1 128 ? 4.611 12.336 -9.183 1.00 83.25 128 PRO A C 1
ATOM 962 O O . PRO A 1 128 ? 5.439 13.199 -8.889 1.00 83.25 128 PRO A O 1
ATOM 965 N N . GLN A 1 129 ? 3.497 12.604 -9.863 1.00 71.50 129 GLN A N 1
ATOM 966 C CA . GLN A 1 129 ? 3.014 13.962 -10.102 1.00 71.50 129 GLN A CA 1
ATOM 967 C C . GLN A 1 129 ? 2.198 14.349 -8.866 1.00 71.50 129 GLN A C 1
ATOM 969 O O . GLN A 1 129 ? 1.137 13.772 -8.623 1.00 71.50 129 GLN A O 1
ATOM 974 N N . GLY A 1 130 ? 2.766 15.222 -8.034 1.00 54.72 130 GLY A N 1
ATOM 975 C CA . GLY A 1 130 ? 2.101 15.816 -6.872 1.00 54.72 130 GLY A CA 1
ATOM 976 C C . GLY A 1 130 ? 1.445 17.138 -7.224 1.00 54.72 130 GLY A C 1
ATOM 977 O O . GLY A 1 130 ? 2.002 17.840 -8.099 1.00 54.72 130 GLY A O 1
#

Radius of gyration: 29.52 Å; chains: 1; bounding box: 70×42×76 Å

Foldseek 3Di:
DDDDVVVVVVVVVVPPPPDDVPVVVVVVVVVVVVCVVVVVVVVPPPDPAFADDCPDDPDPDQWDKDAAAQAQWEEEPNHTPSVQDDPRIKIFGPQQNVVWGWHDDNVVNYIYGYHDPPDDPDRGIHRDDD

Secondary structure (DSSP, 8-state):
----HHHHHHHHHT------HHHHHHHHHHHHHHHHHHHTTGGGSSS-TTPPP-----S--SEEEEE-TT--EEEETTEE-GGG-BTTEEEEEHHHHHHSEEEEETTTTEEEEEPPTT--HHHHEE----

Sequence (130 aa):
MAIDTNSYRMKLRNRQARVNLVPLIDVIFTILIFLMVTSSFQVATDSSAGKPDVSQSNGNSEYYLIPVAGLKTVTVNGVDMSSDIRNSAIAVHTRVIDEGEIIIKPKDGTITITAPAGMSPEKAVSIPQG

pLDDT: mean 80.19, std 15.59, range [41.84, 95.62]